Protein AF-A0A7C6F740-F1 (afdb_monomer_lite)

Radius of gyration: 20.0 Å; chains: 1; bounding box: 34×23×65 Å

Structure (mmCIF, N/CA/C/O backbone):
data_AF-A0A7C6F740-F1
#
_entry.id   AF-A0A7C6F740-F1
#
loop_
_atom_site.group_PDB
_atom_site.id
_atom_site.type_symbol
_atom_site.label_atom_id
_atom_site.label_alt_id
_atom_site.label_comp_id
_atom_site.label_asym_id
_atom_site.label_entity_id
_atom_site.label_seq_id
_atom_site.pdbx_PDB_ins_code
_atom_site.Cartn_x
_atom_site.Cartn_y
_atom_site.Cartn_z
_atom_site.occupancy
_atom_site.B_iso_or_equiv
_atom_site.auth_seq_id
_atom_site.auth_comp_id
_atom_site.auth_asym_id
_atom_site.auth_atom_id
_atom_site.pdbx_PDB_model_num
ATOM 1 N N . MET A 1 1 ? 1.693 -19.923 -9.018 1.00 41.75 1 MET A N 1
ATOM 2 C CA . MET A 1 1 ? 2.190 -18.874 -8.105 1.00 41.75 1 MET A CA 1
ATOM 3 C C . MET A 1 1 ? 1.979 -17.525 -8.770 1.00 41.75 1 MET A C 1
ATOM 5 O O . MET A 1 1 ? 2.743 -17.162 -9.653 1.00 41.75 1 MET A O 1
ATOM 9 N N . ASP A 1 2 ? 0.890 -16.836 -8.437 1.00 49.72 2 ASP A N 1
ATOM 10 C CA . ASP A 1 2 ? 0.536 -15.548 -9.041 1.00 49.72 2 ASP A CA 1
ATOM 11 C C . ASP A 1 2 ? 1.194 -14.416 -8.231 1.00 49.72 2 ASP A C 1
ATOM 13 O O . ASP A 1 2 ? 0.648 -13.924 -7.244 1.00 49.72 2 ASP A O 1
ATOM 17 N N . LEU A 1 3 ? 2.422 -14.033 -8.609 1.00 53.16 3 LEU A N 1
ATOM 18 C CA . LEU A 1 3 ? 3.211 -12.989 -7.930 1.00 53.16 3 LEU A CA 1
ATOM 19 C C . LEU A 1 3 ? 2.626 -11.565 -8.097 1.00 53.16 3 LEU A C 1
ATOM 21 O O . LEU A 1 3 ? 3.309 -10.576 -7.793 1.00 53.16 3 LEU A O 1
ATOM 25 N N . ALA A 1 4 ? 1.405 -11.440 -8.624 1.00 56.19 4 ALA A N 1
ATOM 26 C CA . ALA A 1 4 ? 0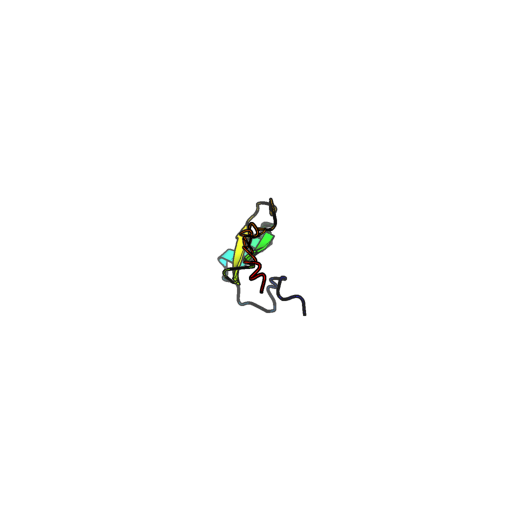.672 -10.185 -8.725 1.00 56.19 4 ALA A CA 1
ATOM 27 C C . ALA A 1 4 ? -0.153 -9.873 -7.466 1.00 56.19 4 ALA A C 1
ATOM 29 O O . ALA A 1 4 ? -0.529 -8.717 -7.263 1.00 56.19 4 ALA A O 1
ATOM 30 N N . ARG A 1 5 ? -0.434 -10.866 -6.612 1.00 58.66 5 ARG A N 1
ATOM 31 C CA . ARG A 1 5 ? -1.278 -10.676 -5.428 1.00 58.66 5 ARG A CA 1
ATOM 32 C C . ARG A 1 5 ? -0.437 -10.198 -4.242 1.00 58.66 5 ARG A C 1
ATOM 34 O O . ARG A 1 5 ? 0.492 -10.874 -3.818 1.00 58.66 5 ARG A O 1
ATOM 41 N N . TRP A 1 6 ? -0.746 -9.010 -3.722 1.00 67.56 6 TRP A N 1
ATOM 42 C CA . TRP A 1 6 ? -0.213 -8.555 -2.437 1.00 67.56 6 TRP A CA 1
ATOM 43 C C . TRP A 1 6 ? -1.117 -9.094 -1.320 1.00 67.56 6 TRP A C 1
ATOM 45 O O . TRP A 1 6 ? -2.304 -8.767 -1.282 1.00 67.56 6 TRP A O 1
ATOM 55 N N . SER A 1 7 ? -0.566 -9.947 -0.453 1.00 67.25 7 SER A N 1
ATOM 56 C CA . SER A 1 7 ? -1.228 -10.456 0.751 1.00 67.25 7 SER A CA 1
ATOM 57 C C . SER A 1 7 ? -0.533 -9.907 2.005 1.00 67.25 7 SER A C 1
ATOM 59 O O . SER A 1 7 ? 0.662 -9.597 1.986 1.00 67.25 7 SER A O 1
ATOM 61 N N . LEU A 1 8 ? -1.298 -9.756 3.088 1.00 68.50 8 LEU A N 1
ATOM 62 C CA . LEU A 1 8 ? -0.775 -9.360 4.400 1.00 68.50 8 LEU A CA 1
ATOM 63 C C . LEU A 1 8 ? -0.030 -10.496 5.113 1.00 68.50 8 LEU A C 1
ATOM 65 O O . LEU A 1 8 ? 0.714 -10.222 6.050 1.00 68.50 8 LEU A O 1
ATOM 69 N N . GLU A 1 9 ? -0.240 -11.740 4.688 1.00 67.94 9 GLU A N 1
ATOM 70 C CA . GLU A 1 9 ? 0.416 -12.926 5.247 1.00 67.94 9 GLU A CA 1
ATOM 71 C C . GLU A 1 9 ? 1.859 -13.029 4.739 1.00 67.94 9 GLU A C 1
ATOM 73 O O . GLU A 1 9 ? 2.764 -13.362 5.497 1.00 67.94 9 GLU A O 1
ATOM 78 N N . ASP A 1 10 ? 2.086 -12.632 3.483 1.00 65.25 10 ASP A N 1
ATOM 79 C CA . ASP A 1 10 ? 3.396 -12.718 2.830 1.00 65.25 10 ASP A CA 1
ATOM 80 C C . ASP A 1 10 ? 4.281 -11.481 3.068 1.00 65.25 10 ASP A C 1
ATOM 82 O O . ASP A 1 10 ? 5.485 -11.515 2.810 1.00 65.25 10 ASP A O 1
ATOM 86 N N . TYR A 1 11 ? 3.706 -10.356 3.516 1.00 69.75 11 TYR A N 1
ATOM 87 C CA . TYR A 1 11 ? 4.419 -9.082 3.645 1.00 69.75 11 TYR A CA 1
ATOM 88 C C . TYR A 1 11 ? 4.110 -8.354 4.952 1.00 69.75 11 TYR A C 1
ATOM 90 O O . TYR A 1 11 ? 2.962 -8.022 5.254 1.00 69.75 11 TYR A O 1
ATOM 98 N N . TYR A 1 12 ? 5.170 -7.977 5.674 1.00 71.31 12 TYR A N 1
ATOM 99 C CA . TYR A 1 12 ? 5.067 -7.162 6.882 1.00 71.31 12 TYR A CA 1
ATOM 100 C C . TYR A 1 12 ? 4.627 -5.729 6.537 1.00 71.31 12 TYR A C 1
ATOM 102 O O . TYR A 1 12 ? 5.432 -4.850 6.233 1.00 71.31 12 TYR A O 1
ATOM 110 N N . ALA A 1 13 ? 3.316 -5.493 6.538 1.00 76.06 13 ALA A N 1
ATOM 111 C CA . ALA A 1 13 ? 2.742 -4.169 6.329 1.00 76.06 13 ALA A CA 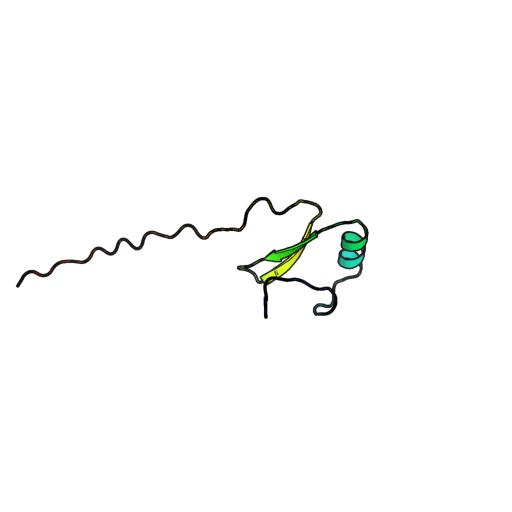1
ATOM 112 C C . ALA A 1 13 ? 2.859 -3.311 7.597 1.00 76.06 13 ALA A C 1
ATOM 114 O O . ALA A 1 13 ? 2.575 -3.785 8.701 1.00 76.06 13 ALA A O 1
ATOM 115 N N . SER A 1 14 ? 3.209 -2.032 7.429 1.00 82.81 14 SER A N 1
ATOM 116 C CA . SER A 1 14 ? 3.231 -1.058 8.524 1.00 82.81 14 SER A CA 1
ATOM 117 C C . SER A 1 14 ? 1.841 -0.878 9.151 1.00 82.81 14 SER A C 1
ATOM 119 O O . SER A 1 14 ? 0.811 -1.141 8.522 1.00 82.81 14 SER A O 1
ATOM 121 N N . ALA A 1 15 ? 1.796 -0.397 10.397 1.00 84.56 15 ALA A N 1
ATOM 122 C CA . ALA A 1 15 ? 0.539 -0.154 11.109 1.00 84.56 15 ALA A CA 1
ATOM 123 C C . ALA A 1 15 ? -0.399 0.790 10.334 1.00 84.56 15 ALA A C 1
ATOM 125 O O . ALA A 1 15 ? -1.601 0.542 10.259 1.00 84.56 15 ALA A O 1
ATOM 126 N N . TRP A 1 16 ? 0.162 1.813 9.683 1.00 84.75 16 TRP A N 1
ATOM 127 C CA . TRP A 1 16 ? -0.582 2.742 8.832 1.00 84.75 16 TRP A CA 1
ATOM 128 C C . TRP A 1 16 ? -1.241 2.043 7.640 1.00 84.75 16 TRP A C 1
ATOM 130 O O . TRP A 1 16 ? -2.431 2.205 7.388 1.00 84.75 16 TRP A O 1
ATOM 140 N N . THR A 1 17 ? -0.492 1.188 6.948 1.00 85.94 17 THR A N 1
ATOM 141 C CA . THR A 1 17 ? -1.004 0.389 5.834 1.00 85.94 17 THR A CA 1
ATOM 142 C C . THR A 1 17 ? -2.131 -0.541 6.285 1.00 85.94 17 THR A C 1
ATOM 144 O O . THR A 1 17 ? -3.157 -0.631 5.615 1.00 85.94 17 THR A O 1
ATOM 147 N N . ARG A 1 18 ? -1.991 -1.188 7.451 1.00 86.25 18 ARG A N 1
ATOM 148 C CA . ARG A 1 18 ? -3.051 -2.030 8.034 1.00 86.25 18 ARG A CA 1
ATOM 149 C C . ARG A 1 18 ? -4.303 -1.224 8.371 1.00 86.25 18 ARG A C 1
ATOM 151 O O . ARG A 1 18 ? -5.406 -1.696 8.113 1.00 86.2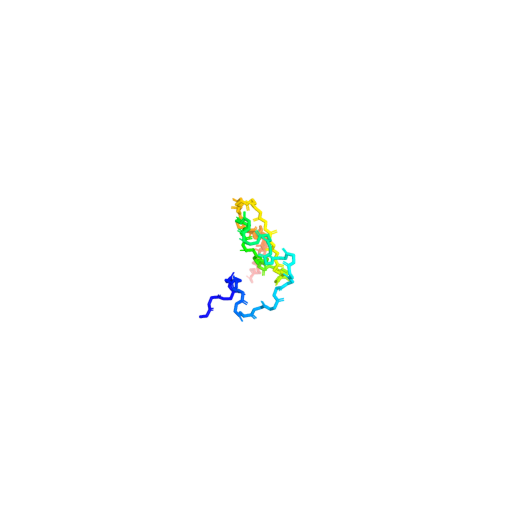5 18 ARG A O 1
ATOM 158 N N . LEU A 1 19 ? -4.141 -0.020 8.922 1.00 89.00 19 LEU A N 1
ATOM 159 C CA . LEU A 1 19 ? -5.259 0.876 9.211 1.00 89.00 19 LEU A CA 1
ATOM 160 C C . LEU A 1 19 ? -6.000 1.256 7.925 1.00 89.00 19 LEU A C 1
ATOM 162 O O . LEU A 1 19 ? -7.216 1.119 7.860 1.00 89.00 19 LEU A O 1
ATOM 166 N N . LEU A 1 20 ? -5.275 1.652 6.879 1.00 88.88 20 LEU A N 1
ATOM 167 C CA . LEU A 1 20 ? -5.867 2.003 5.587 1.00 88.88 20 LEU A CA 1
ATOM 168 C C . LEU A 1 20 ? -6.624 0.826 4.959 1.00 88.88 20 LEU A C 1
ATOM 170 O O . LEU A 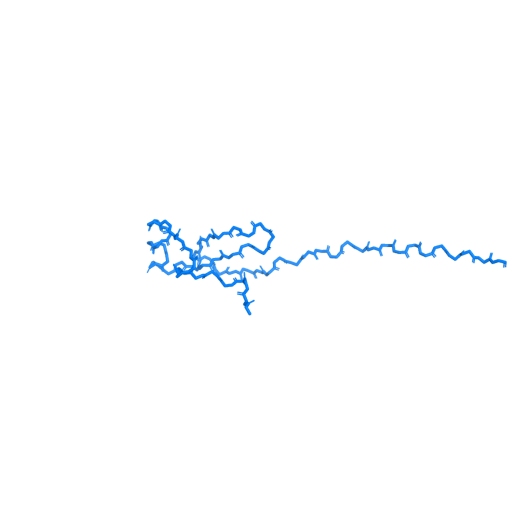1 20 ? -7.727 1.016 4.454 1.00 88.88 20 LEU A O 1
ATOM 174 N N . LEU A 1 21 ? -6.082 -0.392 5.036 1.00 87.12 21 LEU A N 1
ATOM 175 C CA . LEU A 1 21 ? -6.779 -1.598 4.573 1.00 87.12 21 LEU A CA 1
ATOM 176 C C . LEU A 1 21 ? -8.062 -1.861 5.371 1.00 87.12 21 LEU A C 1
ATOM 178 O O . LEU A 1 21 ? -9.089 -2.177 4.778 1.00 87.12 21 LEU A O 1
ATOM 182 N N . ARG A 1 22 ? -8.037 -1.675 6.699 1.00 87.19 22 ARG A N 1
ATOM 183 C CA . ARG A 1 22 ? -9.242 -1.777 7.545 1.00 87.19 22 ARG A CA 1
ATOM 184 C C . ARG A 1 22 ? -10.296 -0.726 7.200 1.00 87.19 22 ARG A C 1
ATOM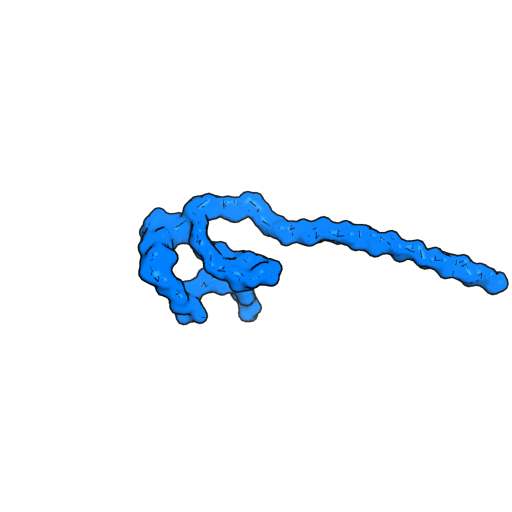 186 O O . ARG A 1 22 ? -11.480 -1.003 7.330 1.00 87.19 22 ARG A O 1
ATOM 193 N N . LEU A 1 23 ? -9.876 0.447 6.730 1.00 90.44 23 LEU A N 1
ATOM 194 C CA . LEU A 1 23 ? -10.769 1.500 6.239 1.00 90.44 23 LEU A CA 1
ATOM 195 C C . LEU A 1 23 ? -11.292 1.239 4.811 1.00 90.44 23 LEU A C 1
ATOM 197 O O . LEU A 1 23 ? -12.027 2.065 4.279 1.00 90.44 23 LEU A O 1
ATOM 201 N N . GLY A 1 24 ? -10.924 0.120 4.175 1.00 88.12 24 GLY A N 1
ATOM 202 C CA . GLY A 1 24 ? -11.381 -0.246 2.830 1.00 88.12 24 GLY A CA 1
ATOM 203 C C . GLY A 1 24 ? -10.450 0.189 1.695 1.00 88.12 24 GLY A C 1
ATOM 204 O O . GLY A 1 24 ? -10.865 0.224 0.535 1.00 88.12 24 GLY A O 1
ATOM 205 N N . ALA A 1 25 ? -9.191 0.533 1.984 1.00 88.62 25 ALA A N 1
ATOM 206 C CA . ALA A 1 25 ? -8.206 0.744 0.929 1.00 88.62 25 ALA A CA 1
ATOM 207 C C . ALA A 1 25 ? -7.917 -0.565 0.182 1.00 88.62 25 ALA A C 1
ATOM 209 O O . ALA A 1 25 ? -7.909 -1.651 0.759 1.00 88.62 25 ALA A O 1
ATOM 210 N N . ASN A 1 26 ? -7.615 -0.448 -1.108 1.00 86.38 26 ASN A N 1
ATOM 211 C CA . ASN A 1 26 ? -7.247 -1.583 -1.935 1.00 86.38 26 ASN A CA 1
ATOM 212 C C . ASN A 1 26 ? -5.730 -1.808 -1.899 1.00 86.38 26 ASN A C 1
ATOM 214 O O . ASN A 1 26 ? -4.963 -0.840 -2.029 1.00 86.38 26 ASN A O 1
ATOM 218 N N . PRO A 1 27 ? -5.292 -3.070 -1.771 1.00 86.00 27 PRO A N 1
ATOM 219 C CA . PRO A 1 27 ? -3.896 -3.427 -1.888 1.00 86.00 27 PRO A CA 1
ATOM 220 C C . PRO A 1 27 ? -3.435 -3.453 -3.349 1.00 86.00 27 PRO A C 1
ATOM 222 O O . PRO A 1 27 ? -3.927 -4.245 -4.151 1.00 86.00 27 PRO A O 1
ATOM 225 N N . TRP A 1 28 ? -2.450 -2.622 -3.698 1.00 82.19 28 TRP A N 1
ATOM 226 C CA . TRP A 1 28 ? -1.875 -2.563 -5.041 1.00 82.19 28 TRP A CA 1
ATOM 227 C C . TRP A 1 28 ? -0.405 -2.972 -5.054 1.00 82.19 28 TRP A C 1
ATOM 229 O O . TRP A 1 28 ? 0.380 -2.584 -4.189 1.00 82.19 28 TRP A O 1
ATOM 239 N N . ARG A 1 29 ? -0.017 -3.707 -6.100 1.00 82.19 29 ARG A N 1
ATOM 240 C CA . ARG A 1 29 ? 1.376 -4.017 -6.417 1.00 82.19 29 ARG A CA 1
ATOM 241 C C . ARG A 1 29 ? 1.727 -3.486 -7.798 1.00 82.19 29 ARG A C 1
ATOM 243 O O . ARG A 1 29 ? 1.059 -3.782 -8.787 1.00 82.19 29 ARG A O 1
ATOM 250 N N . CYS A 1 30 ? 2.796 -2.710 -7.866 1.00 76.94 30 CYS A N 1
ATOM 251 C CA . CYS A 1 30 ? 3.367 -2.230 -9.117 1.00 76.94 30 CYS A CA 1
ATOM 252 C C . CYS A 1 30 ? 4.020 -3.395 -9.882 1.00 76.94 30 CYS A C 1
ATOM 254 O O . CYS A 1 30 ? 4.899 -4.066 -9.347 1.00 76.94 30 CYS A O 1
ATOM 256 N N . GLU A 1 31 ? 3.632 -3.635 -11.136 1.00 76.50 31 GLU A N 1
ATOM 257 C CA . GLU A 1 31 ? 4.205 -4.725 -11.950 1.00 76.50 31 GLU A CA 1
ATOM 258 C C . GLU A 1 31 ? 5.671 -4.453 -12.344 1.00 76.50 31 GLU A C 1
ATOM 260 O O . GLU A 1 31 ? 6.470 -5.382 -12.388 1.00 76.50 31 GLU A O 1
ATOM 265 N N . TYR A 1 32 ? 6.044 -3.180 -12.528 1.00 74.19 32 TYR A N 1
ATOM 266 C CA . TYR A 1 32 ? 7.394 -2.753 -12.927 1.00 74.19 32 TYR A CA 1
ATOM 267 C C . TYR A 1 32 ? 8.337 -2.607 -11.740 1.00 74.19 32 TYR A C 1
ATOM 269 O O . TYR A 1 32 ? 9.360 -3.271 -11.640 1.00 74.19 32 TYR A O 1
ATOM 277 N N . CYS A 1 33 ? 7.960 -1.728 -10.817 1.00 79.06 33 CYS A N 1
ATOM 278 C CA . CYS A 1 33 ? 8.765 -1.357 -9.665 1.00 79.06 33 CYS A CA 1
ATOM 279 C C . CYS A 1 33 ? 8.619 -2.320 -8.482 1.00 79.06 33 CYS A C 1
ATOM 281 O O . CYS A 1 33 ? 9.323 -2.174 -7.490 1.00 79.06 33 CYS A O 1
ATOM 283 N N . ARG A 1 34 ? 7.690 -3.289 -8.555 1.00 77.75 34 ARG A N 1
ATOM 284 C CA . ARG A 1 34 ? 7.419 -4.309 -7.520 1.00 77.75 34 ARG A CA 1
ATOM 285 C C . ARG A 1 34 ? 7.095 -3.739 -6.129 1.00 77.75 34 ARG A C 1
ATOM 287 O O . ARG A 1 34 ? 7.009 -4.507 -5.175 1.00 77.75 34 ARG A O 1
ATOM 294 N N . HIS A 1 35 ? 6.853 -2.431 -6.033 1.00 80.62 35 HIS A N 1
ATOM 295 C CA . HIS A 1 35 ? 6.463 -1.735 -4.815 1.00 80.62 35 HIS A CA 1
ATOM 296 C C . HIS A 1 35 ? 4.999 -2.027 -4.464 1.00 80.62 35 HIS A C 1
ATOM 298 O O . HIS A 1 35 ? 4.125 -1.990 -5.340 1.00 80.62 35 HIS A O 1
ATOM 304 N N . ASN A 1 36 ? 4.748 -2.310 -3.186 1.00 82.88 36 ASN A N 1
ATOM 305 C CA . ASN A 1 36 ? 3.411 -2.522 -2.641 1.00 82.88 36 ASN A CA 1
ATOM 306 C C . ASN A 1 36 ? 2.925 -1.216 -2.008 1.00 82.88 36 ASN A C 1
ATOM 308 O O . ASN A 1 36 ? 3.642 -0.618 -1.210 1.00 82.88 36 ASN A O 1
ATOM 312 N N . PHE A 1 37 ? 1.716 -0.786 -2.345 1.00 84.12 37 PHE A N 1
ATOM 313 C CA . PHE A 1 37 ? 1.108 0.420 -1.791 1.00 84.12 37 PHE A CA 1
ATOM 314 C C . PHE A 1 37 ? -0.400 0.234 -1.611 1.00 84.12 37 PHE A C 1
ATOM 316 O O . PHE A 1 37 ? -1.015 -0.655 -2.198 1.00 84.12 37 PHE A O 1
ATOM 323 N N . VAL A 1 38 ? -1.009 1.093 -0.797 1.00 87.81 38 VAL A N 1
ATOM 324 C CA . VAL A 1 38 ? -2.457 1.114 -0.551 1.00 87.81 38 VAL A CA 1
ATOM 325 C C . VAL A 1 38 ? -3.093 2.323 -1.213 1.00 87.81 38 VAL A C 1
ATOM 327 O O . VAL A 1 38 ? -2.542 3.421 -1.187 1.00 87.81 38 VAL A O 1
ATOM 330 N N . SER A 1 39 ? -4.269 2.137 -1.807 1.00 85.31 39 SER A N 1
ATOM 331 C CA . SER A 1 39 ? -5.067 3.250 -2.318 1.00 85.31 39 SER A CA 1
ATOM 332 C C . SER A 1 39 ? -6.553 2.934 -2.252 1.00 85.31 39 SER A C 1
ATOM 334 O O . SER A 1 39 ? -6.976 1.845 -2.625 1.00 85.31 39 SER A O 1
ATOM 336 N N . PHE A 1 40 ? -7.367 3.907 -1.848 1.00 88.06 40 PHE A N 1
ATOM 337 C CA . PHE A 1 40 ? -8.829 3.802 -1.911 1.00 88.06 40 PHE A CA 1
ATOM 338 C C . PHE A 1 40 ? -9.370 3.854 -3.340 1.00 88.06 40 PHE A C 1
ATOM 340 O O . PHE A 1 40 ? -10.509 3.476 -3.592 1.00 88.06 40 PHE A O 1
ATOM 347 N N . ARG A 1 41 ? -8.566 4.332 -4.295 1.00 83.56 41 ARG A N 1
ATOM 348 C CA . ARG A 1 41 ? -9.006 4.441 -5.682 1.00 83.56 41 ARG A CA 1
ATOM 349 C C . ARG A 1 41 ? -8.954 3.068 -6.360 1.00 83.56 41 ARG A C 1
ATOM 351 O O . ARG A 1 41 ? -7.946 2.368 -6.218 1.00 83.56 41 ARG A O 1
ATOM 358 N N . PRO A 1 42 ? -9.986 2.701 -7.139 1.00 76.88 42 PRO A N 1
ATOM 359 C CA . PRO A 1 42 ? -9.920 1.524 -7.989 1.00 76.88 42 PRO A CA 1
ATOM 360 C C . PRO A 1 42 ? -8.839 1.712 -9.063 1.00 76.88 42 PRO A C 1
ATOM 362 O O . PRO A 1 42 ? -8.582 2.827 -9.535 1.00 76.88 42 PRO A O 1
ATOM 365 N N . ARG A 1 43 ? -8.196 0.613 -9.470 1.00 73.44 43 ARG A N 1
ATOM 366 C CA . ARG A 1 43 ? -7.190 0.621 -10.539 1.00 73.44 43 ARG A CA 1
ATOM 367 C C . ARG A 1 43 ? -7.855 1.003 -11.857 1.00 73.44 43 ARG A C 1
ATOM 369 O O . ARG A 1 43 ? -8.635 0.231 -12.398 1.00 73.44 43 ARG A O 1
ATOM 376 N N . LYS A 1 44 ? -7.509 2.181 -12.386 1.00 69.44 44 LYS A N 1
ATOM 377 C CA . LYS A 1 44 ? -8.072 2.683 -13.649 1.00 69.44 44 LYS A CA 1
ATOM 378 C C . LYS A 1 44 ? -7.665 1.826 -14.851 1.00 69.44 44 LYS A C 1
ATOM 380 O O . LYS A 1 44 ? -8.524 1.473 -15.645 1.00 69.44 44 LYS A O 1
ATOM 385 N N . GLN A 1 45 ? -6.379 1.483 -14.988 1.00 67.88 45 GLN A N 1
ATOM 386 C CA . GLN A 1 45 ? -5.864 0.642 -16.079 1.00 67.88 45 GLN A CA 1
ATOM 387 C C . GLN A 1 45 ? -4.630 -0.156 -15.633 1.00 67.88 45 GLN A C 1
ATOM 389 O O . GLN A 1 45 ? -3.882 0.266 -14.744 1.00 67.88 45 GLN A O 1
ATOM 394 N N . ARG A 1 46 ? -4.403 -1.324 -16.250 1.00 69.94 46 ARG A N 1
ATOM 395 C CA . ARG A 1 46 ? -3.089 -1.977 -16.194 1.00 69.94 46 ARG A CA 1
ATOM 396 C C . ARG A 1 46 ? -2.152 -1.180 -17.091 1.00 69.94 46 ARG A C 1
ATOM 398 O O . ARG A 1 46 ? -2.531 -0.851 -18.211 1.00 69.94 46 ARG A O 1
ATOM 405 N N . TYR A 1 47 ? -0.967 -0.834 -16.597 1.00 68.69 47 TYR A N 1
ATOM 406 C CA . TYR A 1 47 ? 0.021 -0.193 -17.453 1.00 68.69 47 TYR A CA 1
ATOM 407 C C . TYR A 1 47 ? 0.383 -1.193 -18.555 1.00 68.69 47 TYR A C 1
ATOM 409 O O . TYR A 1 47 ? 0.902 -2.268 -18.269 1.00 68.69 47 TYR A O 1
ATOM 417 N N . ALA A 1 48 ? 0.060 -0.855 -19.799 1.00 67.50 48 ALA A N 1
ATOM 418 C CA . ALA A 1 48 ? 0.503 -1.596 -20.963 1.00 67.50 48 ALA A CA 1
ATOM 419 C C . ALA A 1 48 ? 1.741 -0.870 -21.501 1.00 67.50 48 ALA A C 1
ATOM 421 O O . ALA A 1 48 ? 1.626 0.298 -21.891 1.00 67.50 48 ALA A O 1
ATOM 422 N N . PRO A 1 49 ? 2.925 -1.505 -21.523 1.00 67.56 49 PRO A N 1
ATOM 423 C CA . PRO A 1 49 ? 4.077 -0.889 -22.146 1.00 67.56 49 PRO A CA 1
ATOM 424 C C . PRO A 1 49 ? 3.719 -0.708 -23.619 1.00 67.56 49 PRO A C 1
ATOM 426 O O . PRO A 1 49 ? 3.400 -1.674 -24.316 1.00 67.56 49 PRO A O 1
ATOM 429 N N . ARG A 1 50 ? 3.718 0.542 -24.089 1.00 66.88 50 ARG A N 1
ATOM 430 C CA . ARG A 1 50 ? 3.531 0.841 -25.508 1.00 66.88 50 ARG A CA 1
ATOM 431 C C . ARG A 1 50 ? 4.622 0.063 -26.236 1.00 66.88 50 ARG A C 1
ATOM 433 O O . ARG A 1 50 ? 5.801 0.339 -26.009 1.00 66.88 50 ARG A O 1
ATOM 440 N N . ARG A 1 51 ? 4.246 -0.951 -27.030 1.00 64.94 51 ARG A N 1
ATOM 441 C CA . ARG A 1 51 ? 5.196 -1.696 -27.863 1.00 64.94 51 ARG A CA 1
ATOM 442 C C . ARG A 1 51 ? 5.933 -0.641 -28.680 1.00 64.94 51 ARG A C 1
ATOM 444 O O . ARG A 1 51 ? 5.338 -0.035 -29.569 1.00 64.94 51 ARG A O 1
ATOM 451 N N . ARG A 1 52 ? 7.189 -0.348 -28.330 1.00 63.00 52 ARG A N 1
ATOM 452 C CA . ARG A 1 52 ? 8.085 0.362 -29.237 1.00 63.00 52 ARG A CA 1
ATOM 453 C C . ARG A 1 52 ? 8.138 -0.550 -30.444 1.00 63.00 52 ARG A C 1
ATOM 455 O O . ARG A 1 52 ? 8.626 -1.668 -30.312 1.00 63.00 52 ARG A O 1
ATOM 462 N N . GLY A 1 53 ? 7.506 -0.129 -31.538 1.00 58.31 53 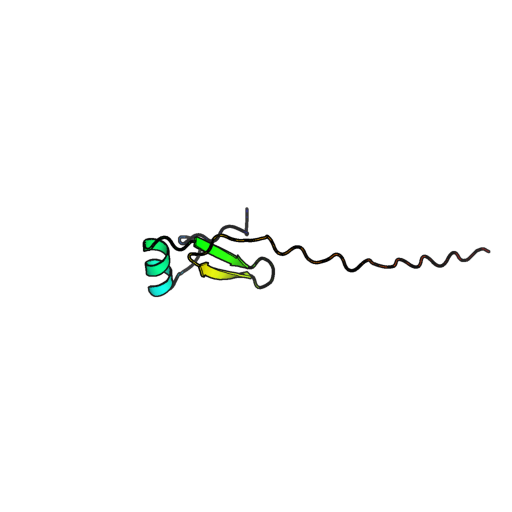GLY A N 1
ATOM 463 C CA . GLY A 1 53 ? 7.600 -0.836 -32.798 1.00 58.31 53 GLY A CA 1
ATOM 464 C C . GLY A 1 53 ? 9.081 -1.010 -33.059 1.00 58.31 53 GLY A C 1
ATOM 465 O O . GLY A 1 53 ? 9.792 -0.034 -33.284 1.00 58.31 53 GLY A O 1
ATOM 466 N N . THR A 1 54 ? 9.563 -2.236 -32.924 1.00 60.12 54 THR A N 1
ATOM 467 C CA . THR A 1 54 ? 10.774 -2.647 -33.595 1.00 60.12 54 THR A CA 1
ATOM 468 C C . THR A 1 54 ? 10.455 -2.452 -35.064 1.00 60.12 54 THR A C 1
ATOM 470 O O . THR A 1 54 ? 9.819 -3.296 -35.691 1.00 60.12 54 THR A O 1
ATOM 473 N N . SER A 1 55 ? 10.826 -1.289 -35.598 1.00 58.22 55 SER A N 1
ATOM 474 C CA . SER A 1 55 ? 11.037 -1.115 -37.024 1.00 58.22 55 SER A CA 1
ATOM 475 C C . SER A 1 55 ? 12.162 -2.075 -37.383 1.00 58.22 55 SER A C 1
ATOM 477 O O . SER A 1 55 ? 13.334 -1.713 -37.400 1.00 58.22 55 SER A O 1
ATOM 479 N N . GLY A 1 56 ? 11.802 -3.344 -37.567 1.00 56.97 56 GLY A N 1
ATOM 480 C CA . GLY A 1 56 ? 12.620 -4.322 -38.245 1.00 56.97 56 GLY A CA 1
ATOM 481 C C . GLY A 1 56 ? 12.722 -3.866 -39.687 1.00 56.97 56 GLY A C 1
ATOM 482 O O . GLY A 1 56 ? 11.963 -4.315 -40.539 1.00 56.97 56 GLY A O 1
ATOM 483 N N . ALA A 1 57 ? 13.633 -2.930 -39.947 1.00 59.62 57 ALA A N 1
ATOM 484 C CA . ALA A 1 57 ? 14.161 -2.699 -41.274 1.00 59.62 57 ALA A CA 1
ATOM 485 C C . ALA A 1 57 ? 14.999 -3.934 -41.621 1.00 59.62 57 ALA A C 1
ATOM 487 O O . ALA A 1 57 ? 16.207 -3.981 -41.406 1.00 59.62 57 ALA A O 1
ATOM 488 N N . GLY A 1 58 ? 14.317 -4.987 -42.072 1.00 55.53 58 GLY A N 1
ATOM 489 C CA . GLY A 1 58 ? 14.957 -6.098 -42.750 1.00 55.53 58 GLY A CA 1
ATOM 490 C C . GLY A 1 58 ? 15.525 -5.574 -44.061 1.00 55.53 58 GLY A C 1
ATOM 491 O O . GLY A 1 58 ? 14.801 -5.486 -45.052 1.00 55.53 58 GLY A O 1
ATOM 492 N N . SER A 1 59 ? 16.804 -5.199 -44.059 1.00 56.00 59 SER A N 1
ATOM 493 C CA . SER A 1 59 ? 17.567 -5.006 -45.289 1.00 56.00 59 SER A CA 1
ATOM 494 C C . SER A 1 59 ? 17.579 -6.330 -46.046 1.00 56.00 59 SER A C 1
ATOM 496 O O . SER A 1 59 ? 18.266 -7.274 -45.659 1.00 56.00 59 SER A O 1
ATOM 498 N N . ARG A 1 60 ? 16.794 -6.411 -47.124 1.00 54.53 60 ARG A N 1
ATOM 499 C CA . ARG A 1 60 ? 17.002 -7.413 -48.170 1.00 54.53 60 ARG A CA 1
ATOM 500 C C . ARG A 1 60 ? 18.349 -7.107 -48.817 1.00 54.53 60 ARG A C 1
ATOM 502 O O . ARG A 1 60 ? 18.475 -6.097 -49.501 1.00 54.53 60 ARG A O 1
ATOM 509 N N . ILE A 1 61 ? 19.333 -7.970 -48.601 1.00 56.00 61 ILE A N 1
ATOM 510 C CA . ILE A 1 61 ? 20.475 -8.085 -49.505 1.00 56.00 61 ILE A CA 1
ATOM 511 C C . ILE A 1 61 ? 20.002 -9.031 -50.608 1.00 56.00 61 ILE A C 1
ATOM 513 O O . ILE A 1 61 ? 19.734 -10.202 -50.345 1.00 56.00 61 ILE A O 1
ATOM 517 N N . VAL A 1 62 ? 19.792 -8.493 -51.806 1.00 54.19 62 VAL A N 1
ATOM 518 C CA . VAL A 1 62 ? 19.626 -9.290 -53.026 1.00 54.19 62 VAL A CA 1
ATOM 519 C C . VAL A 1 62 ? 21.035 -9.533 -53.557 1.00 54.19 62 VAL A C 1
ATOM 521 O O . VAL A 1 62 ? 21.786 -8.571 -53.721 1.00 54.19 62 VAL A O 1
ATOM 524 N N . ALA A 1 63 ? 21.390 -10.809 -53.698 1.00 55.16 63 ALA A N 1
ATOM 525 C CA . ALA A 1 63 ? 22.621 -11.273 -54.331 1.00 55.16 63 ALA A CA 1
ATOM 526 C C . ALA A 1 63 ? 22.523 -11.179 -55.859 1.00 55.16 63 ALA A C 1
ATOM 528 O O . ALA A 1 63 ? 21.378 -11.234 -56.368 1.00 55.16 63 ALA A O 1
#

Sequence (63 aa):
MDLARWSLEDYYASAWTRLLLRLGANPWRCEYCRHNFVSFRPRKQRYAPRRRGTSGAGSRIVA

Foldseek 3Di:
DPLFDDDVVVDPDDPVQVVLVVVPWDWGADPVVRDIDTGNDDDPDDDDPPPPPPPPPPPDDDD

Secondary structure (DSSP, 8-state):
--TT---TTTS---HHHHHHHHTTPEEEE-TTT--EEEESS----------------------

pLDDT: mean 72.24, std 12.49, range [41.75, 90.44]